Protein AF-A0AAX2ZG30-F1 (afdb_monomer_lite)

Radius of gyration: 33.05 Å; chains: 1; bounding box: 55×36×115 Å

Foldseek 3Di:
DDDDDQDPVNVVVVVVVVVVVVVVVVVVVVVVVVVVVVVVVVVVVVLVVLVLLLVLLVVLLVLLVVLLVLLVVLLVQQVDDPVRCVVPQLLVVQLVSLVSNVVSLVSSVVSHDPVLVVVLCCLCPPPANLVVVSVCSNVCVQPDRVVSHGVCVVSSVSSSVSSVVSSVVSVVVSVVSVVVSD

Secondary structure (DSSP, 8-state):
-------HHHHHHHHHHHHHHHHHHHHHHHHHHHHHHHHHHHHHHHHHHHHHHHHHHHHHHHHHHHHHHHHHHHHHHTT--TTTSTT--HHHHHHHHHHHHHHHHHHHHHHS-HHHHHHHHHHHHSSS-HHHHHHHHHTTTTEETTTTEES-HHHHHHHHHHHHHHHHHHHHHHHHHHHHH-

Organism: NCBI:txid2813371

Structure (mmCIF, N/CA/C/O backbone):
data_AF-A0AAX2ZG30-F1
#
_entry.id   AF-A0AAX2ZG30-F1
#
loop_
_atom_site.group_PDB
_atom_site.id
_atom_site.type_symbol
_atom_site.label_atom_id
_atom_site.label_alt_id
_atom_site.label_comp_id
_atom_site.label_asym_id
_atom_site.label_entity_id
_atom_site.label_seq_id
_atom_site.pdbx_PDB_ins_code
_atom_site.Cartn_x
_atom_site.Cartn_y
_atom_site.Cartn_z
_atom_site.occupancy
_atom_site.B_iso_or_equiv
_atom_site.auth_seq_id
_atom_site.auth_comp_id
_atom_site.auth_asym_id
_atom_site.auth_atom_id
_atom_site.pdbx_PDB_model_num
ATOM 1 N N . MET A 1 1 ? -27.415 -13.256 93.322 1.00 38.47 1 MET A N 1
ATOM 2 C CA . MET A 1 1 ? -27.338 -12.997 91.869 1.00 38.47 1 MET A CA 1
ATOM 3 C C . MET A 1 1 ? -26.089 -13.693 91.349 1.00 38.47 1 MET A C 1
ATOM 5 O O . MET A 1 1 ? -25.002 -13.177 91.554 1.00 38.47 1 MET A O 1
ATOM 9 N N . ASN A 1 2 ? -26.228 -14.897 90.789 1.00 39.34 2 ASN A N 1
ATOM 10 C CA . ASN A 1 2 ? -25.113 -15.629 90.181 1.00 39.34 2 ASN A CA 1
ATOM 11 C C . ASN A 1 2 ? -25.139 -15.359 88.679 1.00 39.34 2 ASN A C 1
ATOM 13 O O . ASN A 1 2 ? -26.056 -15.807 87.996 1.00 39.34 2 ASN A O 1
ATOM 17 N N . PHE A 1 3 ? -24.156 -14.617 88.176 1.00 42.59 3 PHE A N 1
ATOM 18 C CA . PHE A 1 3 ? -23.906 -14.573 86.740 1.00 42.59 3 PHE A CA 1
ATOM 19 C C . PHE A 1 3 ? -23.216 -15.882 86.336 1.00 42.59 3 PHE A C 1
ATOM 21 O O . PHE A 1 3 ? -22.244 -16.267 86.992 1.00 42.59 3 PHE A O 1
ATOM 28 N N . PRO A 1 4 ? -23.694 -16.593 85.300 1.00 53.81 4 PRO A N 1
ATOM 29 C CA . PRO A 1 4 ? -23.020 -17.791 84.831 1.00 53.81 4 PRO A CA 1
ATOM 30 C C . PRO A 1 4 ? -21.651 -17.399 84.265 1.00 53.81 4 PRO A C 1
ATOM 32 O O . PRO A 1 4 ? -21.543 -16.614 83.322 1.00 53.81 4 PRO A O 1
ATOM 35 N N . VAL A 1 5 ? -20.593 -17.929 84.879 1.00 55.44 5 VAL A N 1
ATOM 36 C CA . VAL A 1 5 ? -19.218 -17.786 84.399 1.00 55.44 5 VAL A CA 1
ATOM 37 C C . VAL A 1 5 ? -19.080 -18.665 83.159 1.00 55.44 5 VAL A C 1
ATOM 39 O O . VAL A 1 5 ? -19.103 -19.888 83.263 1.00 55.44 5 VAL A O 1
ATOM 42 N N . LEU A 1 6 ? -18.966 -18.037 81.985 1.00 56.41 6 LEU A N 1
ATOM 43 C CA . LEU A 1 6 ? -18.738 -18.720 80.707 1.00 56.41 6 LEU A CA 1
ATOM 44 C C . LEU A 1 6 ? -17.531 -19.658 80.808 1.00 56.41 6 LEU A C 1
ATOM 46 O O . LEU A 1 6 ? -16.422 -19.212 81.131 1.00 56.41 6 LEU A O 1
ATOM 50 N N . THR A 1 7 ? -17.742 -20.938 80.500 1.00 61.19 7 THR A N 1
ATOM 51 C CA . THR A 1 7 ? -16.667 -21.930 80.501 1.00 61.19 7 THR A CA 1
ATOM 52 C C . THR A 1 7 ? -15.730 -21.695 79.313 1.00 61.19 7 THR A C 1
ATOM 54 O O . THR A 1 7 ? -16.085 -21.053 78.322 1.00 61.19 7 THR A O 1
ATOM 57 N N . VAL A 1 8 ? -14.494 -22.198 79.393 1.00 59.28 8 VAL A N 1
ATOM 58 C CA . VAL A 1 8 ? -13.502 -22.069 78.307 1.00 59.28 8 VAL A CA 1
ATOM 59 C C . VAL A 1 8 ? -14.038 -22.655 76.989 1.00 59.28 8 VAL A C 1
ATOM 61 O O . VAL A 1 8 ? -13.760 -22.113 75.922 1.00 59.28 8 VAL A O 1
ATOM 64 N N . SER A 1 9 ? -14.874 -23.697 77.067 1.00 57.59 9 SER A N 1
ATOM 65 C CA . SER A 1 9 ? -15.539 -24.321 75.916 1.00 57.59 9 SER A CA 1
ATOM 66 C C . SER A 1 9 ? -16.551 -23.386 75.238 1.00 57.59 9 SER A C 1
ATOM 68 O O . SER A 1 9 ? -16.515 -23.236 74.015 1.00 57.59 9 SER A O 1
ATOM 70 N N . ASP A 1 10 ? -17.364 -22.665 76.019 1.00 58.69 10 ASP A N 1
ATOM 71 C CA . ASP A 1 10 ? -18.334 -21.692 75.494 1.00 58.69 10 ASP A CA 1
ATOM 72 C C . ASP A 1 10 ? -17.631 -20.530 74.784 1.00 58.69 10 ASP A C 1
ATOM 74 O O . ASP A 1 10 ? -18.044 -20.095 73.710 1.00 58.69 10 ASP A O 1
ATOM 78 N N . LYS A 1 11 ? -16.507 -20.059 75.341 1.00 55.56 11 LYS A N 1
ATOM 79 C CA . LYS A 1 11 ? -15.702 -18.989 74.732 1.00 55.56 11 LYS A CA 1
ATOM 80 C C . LYS A 1 11 ? -15.091 -19.412 73.393 1.00 55.56 11 LYS A C 1
ATOM 82 O O . LYS A 1 11 ? -15.054 -18.598 72.475 1.00 55.56 11 LYS A O 1
ATOM 87 N N . ILE A 1 12 ? -14.653 -20.666 73.260 1.00 61.38 12 ILE A N 1
ATOM 88 C CA . ILE A 1 12 ? -14.102 -21.209 72.006 1.00 61.38 12 ILE A CA 1
ATOM 89 C C . ILE A 1 12 ? -15.204 -21.380 70.945 1.00 61.38 12 ILE A C 1
ATOM 91 O O . ILE A 1 12 ? -14.995 -21.030 69.783 1.00 61.38 12 ILE A O 1
ATOM 95 N N . SER A 1 13 ? -16.393 -21.844 71.341 1.00 65.38 13 SER A N 1
ATOM 96 C CA . SER A 1 13 ? -17.554 -21.983 70.447 1.00 65.38 13 SER A CA 1
ATOM 97 C C . SER A 1 13 ? -18.056 -20.629 69.916 1.00 65.38 13 SER A C 1
ATOM 99 O O . SER A 1 13 ? -18.296 -20.463 68.713 1.00 65.38 13 SER A O 1
ATOM 101 N N . ILE A 1 14 ? -18.130 -19.620 70.791 1.00 69.56 14 ILE A N 1
ATOM 102 C CA . ILE A 1 14 ? -18.495 -18.247 70.419 1.00 69.56 14 ILE A CA 1
ATOM 103 C C . ILE A 1 14 ? -17.443 -17.652 69.473 1.00 69.56 14 ILE A C 1
ATOM 105 O O . ILE A 1 14 ? -17.801 -17.061 68.455 1.00 69.56 14 ILE A O 1
ATOM 109 N N . LEU A 1 15 ? -16.150 -17.854 69.753 1.00 68.06 15 LEU A N 1
ATOM 110 C CA . LEU A 1 15 ? -15.061 -17.353 68.908 1.00 68.06 15 LEU A CA 1
ATOM 111 C C . LEU A 1 15 ? -15.104 -17.959 67.493 1.00 68.06 15 LEU A C 1
ATOM 113 O O . LEU A 1 15 ? -14.978 -17.228 66.510 1.00 68.06 15 LEU A O 1
ATOM 117 N N . GLY A 1 16 ? -15.352 -19.268 67.375 1.00 67.12 16 GLY A N 1
ATOM 118 C CA . GLY A 1 16 ? -15.510 -19.943 66.080 1.00 67.12 16 GLY A CA 1
ATOM 119 C C . GLY A 1 16 ? -16.709 -19.426 65.275 1.00 67.12 16 GLY A C 1
ATOM 120 O O . GLY A 1 16 ? -16.615 -19.218 64.062 1.00 67.12 16 GLY A O 1
ATOM 121 N N . SER A 1 17 ? -17.817 -19.129 65.956 1.00 73.31 17 SER A N 1
ATOM 122 C CA . SER A 1 17 ? -19.018 -18.555 65.335 1.00 73.31 17 SER A CA 1
ATOM 123 C C . SER A 1 17 ? -18.767 -17.135 64.811 1.00 73.31 17 SER A C 1
ATOM 125 O O . SER A 1 17 ? -19.145 -16.810 63.686 1.00 73.31 17 SER A O 1
ATOM 127 N N . VAL A 1 18 ? -18.053 -16.304 65.581 1.00 74.62 18 VAL A N 1
ATOM 128 C CA . VAL A 1 18 ? -17.683 -14.933 65.186 1.00 74.62 18 VAL A CA 1
ATOM 129 C C . VAL A 1 18 ? -16.757 -14.928 63.964 1.00 74.62 18 VAL A C 1
ATOM 131 O O . VAL A 1 18 ? -16.994 -14.166 63.028 1.00 74.62 18 VAL A O 1
ATOM 134 N N . ILE A 1 19 ? -15.752 -15.810 63.919 1.00 73.38 19 ILE A N 1
ATOM 135 C CA . ILE A 1 19 ? -14.839 -15.931 62.766 1.00 73.38 19 ILE A CA 1
ATOM 136 C C . ILE A 1 19 ? -15.608 -16.312 61.492 1.00 73.38 19 ILE A C 1
ATOM 138 O O . ILE A 1 19 ? -15.370 -15.743 60.426 1.00 73.38 19 ILE A O 1
ATOM 142 N N . THR A 1 20 ? -16.575 -17.225 61.605 1.00 72.75 20 THR A N 1
ATOM 143 C CA . THR A 1 20 ? -17.393 -17.675 60.467 1.00 72.75 20 THR A CA 1
ATOM 144 C C . THR A 1 20 ? -18.269 -16.544 59.914 1.00 72.75 20 THR A C 1
ATOM 146 O O . THR A 1 20 ? -18.358 -16.359 58.699 1.00 72.75 20 THR A O 1
ATOM 149 N N . ILE A 1 21 ? -18.861 -15.731 60.796 1.00 77.06 21 ILE A N 1
ATOM 150 C CA . ILE A 1 21 ? -19.670 -14.563 60.413 1.00 77.06 21 ILE A CA 1
ATOM 151 C C . ILE A 1 21 ? -18.807 -13.507 59.711 1.00 77.06 21 ILE A C 1
ATOM 153 O O . ILE A 1 21 ? -19.199 -12.988 58.665 1.00 77.06 21 ILE A O 1
ATOM 157 N N . ILE A 1 22 ? -17.608 -13.224 60.233 1.00 75.31 22 ILE A N 1
ATOM 158 C CA . ILE A 1 22 ? -16.657 -12.298 59.599 1.00 75.31 22 ILE A CA 1
ATOM 159 C C . ILE A 1 22 ? -16.270 -12.802 58.199 1.00 75.31 22 ILE A C 1
ATOM 161 O O . ILE A 1 22 ? -16.297 -12.030 57.239 1.00 75.31 22 ILE A O 1
ATOM 165 N N . GLY A 1 23 ? -15.991 -14.102 58.055 1.00 70.19 23 GLY A N 1
ATOM 166 C CA . GLY A 1 23 ? -15.681 -14.720 56.763 1.00 70.19 23 GLY A CA 1
ATOM 167 C C . GLY A 1 23 ? -16.818 -14.599 55.740 1.00 70.19 23 GLY A C 1
ATOM 168 O O . GLY A 1 23 ? -16.568 -14.303 54.567 1.00 70.19 23 GLY A O 1
ATOM 169 N N . MET A 1 24 ? -18.076 -14.746 56.173 1.00 73.25 24 MET A N 1
ATOM 170 C CA . MET A 1 24 ? -19.250 -14.549 55.311 1.00 73.25 24 MET A CA 1
ATOM 171 C C . MET A 1 24 ? -19.409 -13.094 54.852 1.00 73.25 24 MET A C 1
ATOM 173 O O . MET A 1 24 ? -19.698 -12.854 53.679 1.00 73.25 24 MET A O 1
ATOM 177 N N . ILE A 1 25 ? -19.188 -12.120 55.740 1.00 75.12 25 ILE A N 1
ATOM 178 C CA . ILE A 1 25 ? -19.298 -10.691 55.408 1.00 75.12 25 ILE A CA 1
ATOM 179 C C . ILE A 1 25 ? -18.235 -10.289 54.378 1.00 75.12 25 ILE A C 1
ATOM 181 O O . ILE A 1 25 ? -18.565 -9.645 53.381 1.00 75.12 25 ILE A O 1
ATOM 185 N N . ILE A 1 26 ? -16.982 -10.718 54.566 1.00 73.00 26 ILE A N 1
ATOM 186 C CA . ILE A 1 26 ? -15.894 -10.456 53.610 1.00 73.00 26 ILE A CA 1
ATOM 187 C C . ILE A 1 26 ? -16.232 -11.065 52.242 1.00 73.00 26 ILE A C 1
ATOM 189 O O . ILE A 1 26 ? -16.136 -10.385 51.221 1.00 73.00 26 ILE A O 1
ATOM 193 N N . SER A 1 27 ? -16.717 -12.310 52.221 1.00 69.38 27 SER A N 1
ATOM 194 C CA . SER A 1 27 ? -17.094 -13.008 50.985 1.00 69.38 27 SER A CA 1
ATOM 195 C C . SER A 1 27 ? -18.224 -12.296 50.228 1.00 69.38 27 SER A C 1
ATOM 197 O O . SER A 1 27 ? -18.175 -12.177 49.002 1.00 69.38 27 SER A O 1
ATOM 199 N N . LEU A 1 28 ? -19.217 -11.754 50.944 1.00 67.19 28 LEU A N 1
ATOM 200 C CA . LEU A 1 28 ? -20.312 -10.970 50.360 1.00 67.19 28 LEU A CA 1
ATOM 201 C C . LEU A 1 28 ? -19.840 -9.624 49.788 1.00 67.19 28 LEU A C 1
ATOM 203 O O . LEU A 1 28 ? -20.324 -9.213 48.731 1.00 67.19 28 LEU A O 1
ATOM 207 N N . ILE A 1 29 ? -18.892 -8.951 50.448 1.00 67.81 29 ILE A N 1
ATOM 208 C CA . ILE A 1 29 ? -18.294 -7.696 49.962 1.00 67.81 29 ILE A CA 1
ATOM 209 C C . ILE A 1 29 ? -17.462 -7.957 48.697 1.00 67.81 29 ILE A C 1
ATOM 211 O O . ILE A 1 29 ? -17.631 -7.257 47.698 1.00 67.81 29 ILE A O 1
ATOM 215 N N . CYS A 1 30 ? -16.636 -9.008 48.687 1.00 62.22 30 CYS A N 1
ATOM 216 C CA . CYS A 1 30 ? -15.867 -9.414 47.508 1.00 62.22 30 CYS A CA 1
ATOM 217 C C . CYS A 1 30 ? -16.775 -9.775 46.318 1.00 62.22 30 CYS A C 1
ATOM 219 O O . CYS A 1 30 ? -16.528 -9.331 45.195 1.00 62.22 30 CYS A O 1
ATOM 221 N N . ALA A 1 31 ? -17.863 -10.515 46.556 1.00 61.66 31 ALA A N 1
ATOM 222 C CA . ALA A 1 31 ? -18.823 -10.886 45.516 1.00 61.66 31 ALA A CA 1
ATOM 223 C C . ALA A 1 31 ? -19.601 -9.679 44.953 1.00 61.66 31 ALA A C 1
ATOM 225 O O . ALA A 1 31 ? -19.878 -9.630 43.752 1.00 61.66 31 ALA A O 1
ATOM 226 N N . LYS A 1 32 ? -19.936 -8.686 45.792 1.00 61.53 32 LYS A N 1
ATOM 227 C CA . LYS A 1 32 ? -20.568 -7.429 45.348 1.00 61.53 32 LYS A CA 1
ATOM 228 C C . LYS A 1 32 ? -19.626 -6.577 44.497 1.00 61.53 32 LYS A C 1
ATOM 230 O O . LYS A 1 32 ? -20.036 -6.128 43.430 1.00 61.53 32 LYS A O 1
ATOM 235 N N . ASN A 1 33 ? -18.372 -6.411 44.918 1.00 57.59 33 ASN A N 1
ATOM 236 C CA . ASN A 1 33 ? -17.380 -5.648 44.154 1.00 57.59 33 ASN A CA 1
ATOM 237 C C . ASN A 1 33 ? -17.059 -6.321 42.809 1.00 57.59 33 ASN A C 1
ATOM 239 O O . ASN A 1 33 ? -16.922 -5.646 41.795 1.00 57.59 33 ASN A O 1
ATOM 243 N N . SER A 1 34 ? -17.032 -7.656 42.763 1.00 54.72 34 SER A N 1
ATOM 244 C CA . SER A 1 34 ? -16.833 -8.407 41.518 1.00 54.72 34 SER A CA 1
ATOM 245 C C . SER A 1 34 ? -17.953 -8.189 40.490 1.00 54.72 34 SER A C 1
ATOM 247 O O . SER A 1 34 ? -17.668 -8.101 39.296 1.00 54.72 34 SER A O 1
ATOM 249 N N . LYS A 1 35 ? -19.214 -8.054 40.929 1.00 56.53 35 LYS A N 1
ATOM 250 C CA . LYS A 1 35 ? -20.343 -7.760 40.028 1.00 56.53 35 LYS A CA 1
ATOM 251 C C . LYS A 1 35 ? -20.268 -6.354 39.429 1.00 56.53 35 LYS A C 1
ATOM 253 O O . LYS A 1 35 ? -20.526 -6.220 38.241 1.00 56.53 35 LYS A O 1
ATOM 258 N N . ASN A 1 36 ? -19.863 -5.349 40.208 1.00 55.59 36 ASN A N 1
ATOM 259 C CA . ASN A 1 36 ? -19.689 -3.980 39.702 1.00 55.59 36 ASN A CA 1
ATOM 260 C C . ASN A 1 36 ? -18.478 -3.849 38.760 1.00 55.59 36 ASN A C 1
ATOM 262 O O . ASN A 1 36 ? -18.527 -3.094 37.795 1.00 55.59 36 ASN A O 1
ATOM 266 N N . ASN A 1 37 ? -17.418 -4.632 38.984 1.00 54.28 37 ASN A N 1
ATOM 267 C CA . ASN A 1 37 ? -16.210 -4.590 38.154 1.00 54.28 37 ASN A CA 1
ATOM 268 C C . ASN A 1 37 ? -16.384 -5.218 36.765 1.00 54.28 37 ASN A C 1
ATOM 270 O O . ASN A 1 37 ? -15.545 -4.992 35.893 1.00 54.28 37 ASN A O 1
ATOM 274 N N . LYS A 1 38 ? -17.424 -6.030 36.541 1.00 57.88 38 LYS A N 1
ATOM 275 C CA . LYS A 1 38 ? -17.621 -6.718 35.257 1.00 57.88 38 LYS A CA 1
ATOM 276 C C . LYS A 1 38 ? -17.911 -5.716 34.133 1.00 57.88 38 LYS A C 1
ATOM 278 O O . LYS A 1 38 ? -17.271 -5.782 33.086 1.00 57.88 38 LYS A O 1
ATOM 283 N N . ASP A 1 39 ? -18.755 -4.728 34.423 1.00 65.56 39 ASP A N 1
ATOM 284 C CA . ASP A 1 39 ? -19.109 -3.647 33.498 1.00 65.56 39 ASP A CA 1
ATOM 285 C C . ASP A 1 39 ? -17.943 -2.675 33.268 1.00 65.56 39 ASP A C 1
ATOM 287 O O . ASP A 1 39 ? -17.764 -2.160 32.166 1.00 65.56 39 ASP A O 1
ATOM 291 N N . GLU A 1 40 ? -17.121 -2.417 34.289 1.00 71.94 40 GLU A N 1
ATOM 292 C CA . GLU A 1 40 ? -15.919 -1.591 34.131 1.00 71.94 40 GLU A CA 1
ATOM 293 C C . GLU A 1 40 ? -14.856 -2.299 33.295 1.00 71.94 40 GLU A C 1
ATOM 295 O O . GLU A 1 40 ? -14.303 -1.704 32.374 1.00 71.94 40 GLU A O 1
ATOM 300 N N . THR A 1 41 ? -14.606 -3.583 33.556 1.00 69.62 41 THR A N 1
ATOM 301 C CA . THR A 1 41 ? -13.610 -4.370 32.813 1.00 69.62 41 THR A CA 1
ATOM 302 C C . THR A 1 41 ? -13.984 -4.479 31.335 1.00 69.62 41 THR A C 1
ATOM 304 O O . THR A 1 41 ? -13.122 -4.321 30.473 1.00 69.62 41 THR A O 1
ATOM 307 N N . GLU A 1 42 ? -15.268 -4.684 31.026 1.00 76.69 42 GLU A N 1
ATOM 308 C CA . GLU A 1 42 ? -15.768 -4.699 29.649 1.00 76.69 42 GLU A CA 1
ATOM 309 C C . GLU A 1 42 ? -15.605 -3.334 28.964 1.00 76.69 42 GLU A C 1
ATOM 311 O O . GLU A 1 42 ? -15.093 -3.261 27.845 1.00 76.69 42 GLU A O 1
ATOM 316 N N . LYS A 1 43 ? -15.926 -2.232 29.656 1.00 78.06 43 LYS A N 1
ATOM 317 C CA . LYS A 1 43 ? -15.691 -0.869 29.147 1.00 78.06 43 LYS A CA 1
ATOM 318 C C . LYS A 1 43 ? -14.210 -0.591 28.885 1.00 78.06 43 LYS A C 1
ATOM 320 O O . LYS A 1 43 ? -13.872 -0.038 27.838 1.00 78.06 43 LYS A O 1
ATOM 325 N N . TYR A 1 44 ? -13.321 -0.976 29.801 1.00 77.62 44 TYR A N 1
ATOM 326 C CA . TYR A 1 44 ? -11.876 -0.823 29.617 1.00 77.62 44 TYR A C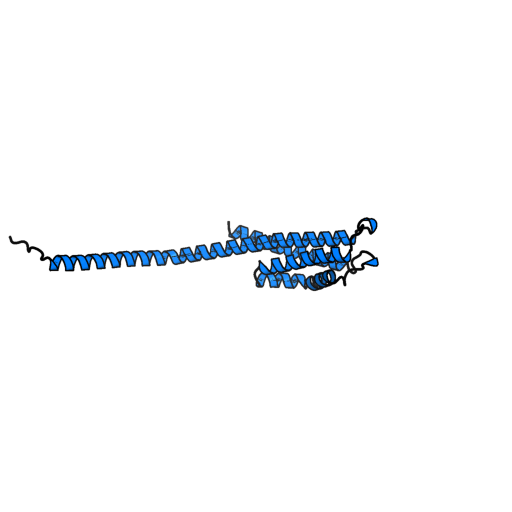A 1
ATOM 327 C C . TYR A 1 44 ? -11.360 -1.669 28.455 1.00 77.62 44 TYR A C 1
ATOM 329 O O . TYR A 1 44 ? -10.542 -1.185 27.675 1.00 77.62 44 TYR A O 1
ATOM 337 N N . TYR A 1 45 ? -11.861 -2.895 28.304 1.00 79.31 45 TYR A N 1
ATOM 338 C CA . TYR A 1 45 ? -11.510 -3.768 27.190 1.00 79.31 45 TYR A CA 1
ATOM 339 C C . TYR A 1 45 ? -11.929 -3.172 25.841 1.00 79.31 45 TYR A C 1
ATOM 341 O O . TYR A 1 45 ? -11.108 -3.100 24.927 1.00 79.31 45 TYR A O 1
ATOM 349 N N . ILE A 1 46 ? -13.170 -2.686 25.724 1.00 83.50 46 ILE A N 1
ATOM 350 C CA . ILE A 1 46 ? -13.668 -2.023 24.508 1.00 83.50 46 ILE A CA 1
ATOM 351 C C . ILE A 1 46 ? -12.810 -0.795 24.189 1.00 83.50 46 ILE A C 1
ATOM 353 O O . ILE A 1 46 ? -12.311 -0.663 23.073 1.00 83.50 46 ILE A O 1
ATOM 357 N N . LYS A 1 47 ? -12.546 0.056 25.188 1.00 82.31 47 LYS A N 1
ATOM 358 C CA . LYS A 1 47 ? -11.714 1.251 25.012 1.00 82.31 47 LYS A CA 1
ATOM 359 C C . LYS A 1 47 ? -10.287 0.909 24.578 1.00 82.31 47 LYS A C 1
ATOM 361 O O . LYS A 1 47 ? -9.753 1.553 23.680 1.00 82.31 47 LYS A O 1
ATOM 366 N N . ALA A 1 48 ? -9.667 -0.101 25.186 1.00 83.12 48 ALA A N 1
ATOM 367 C CA . ALA A 1 48 ? -8.335 -0.558 24.801 1.00 83.12 48 ALA A CA 1
ATOM 368 C C . ALA A 1 48 ? -8.319 -1.080 23.358 1.00 83.12 48 ALA A C 1
ATOM 370 O O . ALA A 1 48 ? -7.440 -0.710 22.583 1.00 83.12 48 ALA A O 1
ATOM 371 N N . LYS A 1 49 ? -9.330 -1.868 22.973 1.00 85.38 49 LYS A N 1
ATOM 372 C CA . LYS A 1 49 ? -9.496 -2.375 21.607 1.00 85.38 49 LYS A CA 1
ATOM 373 C C . LYS A 1 49 ? -9.625 -1.240 20.587 1.00 85.38 49 LYS A C 1
ATOM 375 O O . LYS A 1 49 ? -8.974 -1.295 19.544 1.00 85.38 49 LYS A O 1
ATOM 380 N N . ASP A 1 50 ? -10.414 -0.211 20.886 1.00 86.19 50 ASP A N 1
ATOM 381 C CA . ASP A 1 50 ? -10.598 0.938 19.994 1.00 86.19 50 ASP A CA 1
ATOM 382 C C . ASP A 1 50 ? -9.321 1.781 19.863 1.00 86.19 50 ASP A C 1
ATOM 384 O O . ASP A 1 50 ? -8.978 2.208 18.759 1.00 86.19 50 ASP A O 1
ATOM 388 N N . ILE A 1 51 ? -8.561 1.950 20.952 1.00 89.00 51 ILE A N 1
ATOM 389 C CA . ILE A 1 51 ? -7.248 2.613 20.927 1.00 89.00 51 ILE A CA 1
ATOM 390 C C . ILE A 1 51 ? -6.257 1.825 20.064 1.00 89.00 51 ILE A C 1
ATOM 392 O O . ILE A 1 51 ? -5.582 2.414 19.220 1.00 89.00 51 ILE A O 1
ATOM 396 N N . THR A 1 52 ? -6.178 0.501 20.231 1.00 90.06 52 THR A N 1
ATOM 397 C CA . THR A 1 52 ? -5.316 -0.349 19.396 1.00 90.06 52 THR A CA 1
ATOM 398 C C . THR A 1 52 ? -5.725 -0.272 17.928 1.00 90.06 52 THR A C 1
ATOM 400 O O . THR A 1 52 ? -4.869 -0.113 17.061 1.00 90.06 52 THR A O 1
ATOM 403 N N . LYS A 1 53 ? -7.031 -0.306 17.632 1.00 89.50 53 LYS A N 1
ATOM 404 C CA . LYS A 1 53 ? -7.536 -0.157 16.263 1.00 89.50 53 LYS A CA 1
ATOM 405 C C . LYS A 1 53 ? -7.130 1.188 15.658 1.00 89.50 53 LYS A C 1
ATOM 407 O O . LYS A 1 53 ? -6.670 1.228 14.520 1.00 89.50 53 LYS A O 1
ATOM 412 N N . PHE A 1 54 ? -7.269 2.277 16.410 1.00 90.31 54 PHE A N 1
ATOM 413 C CA . PHE A 1 54 ? -6.833 3.600 15.972 1.00 90.31 54 PHE A CA 1
ATOM 414 C C . PHE A 1 54 ? -5.324 3.652 15.706 1.00 90.31 54 PHE A C 1
ATOM 416 O O . PHE A 1 54 ? -4.913 4.144 14.656 1.00 90.31 54 PHE A O 1
ATOM 423 N N . ALA A 1 55 ? -4.504 3.100 16.606 1.00 92.31 55 ALA A N 1
ATOM 424 C CA . ALA A 1 55 ? -3.054 3.049 16.437 1.00 92.31 55 ALA A CA 1
ATOM 425 C C . ALA A 1 55 ? -2.656 2.298 15.156 1.00 92.31 55 ALA A C 1
ATOM 427 O O . ALA A 1 55 ? -1.898 2.833 14.349 1.00 92.31 55 ALA A O 1
ATOM 428 N N . ASN A 1 56 ? -3.239 1.120 14.919 1.00 94.38 56 ASN A N 1
ATOM 429 C CA . ASN A 1 56 ? -2.968 0.323 13.724 1.00 94.38 56 ASN A CA 1
ATOM 430 C C . ASN A 1 56 ? -3.381 1.035 12.428 1.00 94.38 56 ASN A C 1
ATOM 432 O O . ASN A 1 56 ? -2.653 0.995 11.436 1.00 94.38 56 ASN A O 1
ATOM 436 N N . ILE A 1 57 ? -4.541 1.700 12.417 1.00 93.94 57 ILE A N 1
ATOM 437 C CA . ILE A 1 57 ? -5.012 2.444 11.239 1.00 93.94 57 ILE A CA 1
ATOM 438 C C . ILE A 1 57 ? -4.124 3.651 10.963 1.00 93.94 57 ILE A C 1
ATOM 440 O O . ILE A 1 57 ? -3.771 3.905 9.813 1.00 93.94 57 ILE A O 1
ATOM 444 N N . LYS A 1 58 ? -3.703 4.361 12.009 1.00 93.44 58 LYS A N 1
ATOM 445 C CA . LYS A 1 58 ? -2.773 5.480 11.878 1.00 93.44 58 LYS A CA 1
ATOM 446 C C . LYS A 1 58 ? -1.403 5.026 11.376 1.00 93.44 58 LYS A C 1
ATOM 448 O O . LYS A 1 58 ? -0.822 5.689 10.520 1.00 93.44 58 LYS A O 1
ATOM 453 N N . GLU A 1 59 ? -0.899 3.895 11.862 1.00 95.50 59 GLU A N 1
ATOM 454 C CA . GLU A 1 59 ? 0.337 3.307 11.345 1.00 95.50 59 GLU A CA 1
ATOM 455 C C . GLU A 1 59 ? 0.185 2.895 9.875 1.00 95.50 59 GLU A C 1
ATOM 457 O O . GLU A 1 59 ? 1.038 3.233 9.060 1.00 95.50 59 GLU A O 1
ATOM 462 N N . SER A 1 60 ? -0.934 2.266 9.508 1.00 95.81 60 SER A N 1
ATOM 463 C CA . SER A 1 60 ? -1.234 1.895 8.118 1.00 95.81 60 SER A CA 1
ATOM 464 C C . SER A 1 60 ? -1.294 3.115 7.201 1.00 95.81 60 SER A C 1
ATOM 466 O O . SER A 1 60 ? -0.780 3.081 6.088 1.00 95.81 60 SER A O 1
ATOM 468 N N . TYR A 1 61 ? -1.892 4.211 7.670 1.00 95.25 61 TYR A N 1
ATOM 469 C CA . TYR A 1 61 ? -1.930 5.488 6.960 1.00 95.25 61 TYR A CA 1
ATOM 470 C C . TYR A 1 61 ? -0.518 6.032 6.695 1.00 95.25 61 TYR A C 1
ATOM 472 O O . TYR A 1 61 ? -0.201 6.412 5.566 1.00 95.25 61 TYR A O 1
ATOM 480 N N . HIS A 1 62 ? 0.354 6.022 7.707 1.00 95.00 62 HIS A N 1
ATOM 481 C CA . HIS A 1 62 ? 1.748 6.439 7.548 1.00 95.00 62 HIS A CA 1
ATOM 482 C C . HIS A 1 62 ? 2.529 5.519 6.604 1.00 95.00 62 HIS A C 1
ATOM 484 O O . HIS A 1 62 ? 3.283 6.002 5.763 1.00 95.00 62 HIS A O 1
ATOM 490 N N . GLU A 1 63 ? 2.309 4.210 6.691 1.00 95.38 63 GLU A N 1
ATOM 491 C CA . GLU A 1 63 ? 2.924 3.236 5.791 1.00 95.38 63 GLU A CA 1
ATOM 492 C C . GLU A 1 63 ? 2.448 3.423 4.341 1.00 95.38 63 GLU A C 1
ATOM 494 O O . GLU A 1 63 ? 3.241 3.359 3.404 1.00 95.38 63 GLU A O 1
ATOM 499 N N . CYS A 1 64 ? 1.170 3.749 4.139 1.00 95.62 64 CYS A N 1
ATOM 500 C CA . CYS A 1 64 ? 0.628 4.039 2.815 1.00 95.62 64 CYS A CA 1
ATOM 501 C C . CYS A 1 64 ? 1.208 5.326 2.219 1.00 95.62 64 CYS A C 1
ATOM 503 O O . CYS A 1 64 ? 1.398 5.411 1.008 1.00 95.62 64 CYS A O 1
ATOM 505 N N . LYS A 1 65 ? 1.541 6.316 3.056 1.00 93.75 65 LYS A N 1
ATOM 506 C CA . LYS A 1 65 ? 2.266 7.503 2.599 1.00 93.75 65 LYS A CA 1
ATOM 507 C C . LYS A 1 65 ? 3.653 7.135 2.064 1.00 93.75 65 LYS A C 1
ATOM 509 O O . LYS A 1 65 ? 3.997 7.574 0.970 1.00 93.75 65 LYS A O 1
ATOM 514 N N . ASN A 1 66 ? 4.403 6.291 2.779 1.00 91.50 66 ASN A N 1
ATOM 515 C CA . ASN A 1 66 ? 5.704 5.801 2.305 1.00 91.50 66 ASN A CA 1
ATOM 516 C C . ASN A 1 66 ? 5.562 5.107 0.944 1.00 91.50 66 ASN A C 1
ATOM 518 O O . ASN A 1 66 ? 6.331 5.365 0.023 1.00 91.50 66 ASN A O 1
ATOM 522 N N . LEU A 1 67 ? 4.530 4.279 0.790 1.00 93.69 67 LEU A N 1
A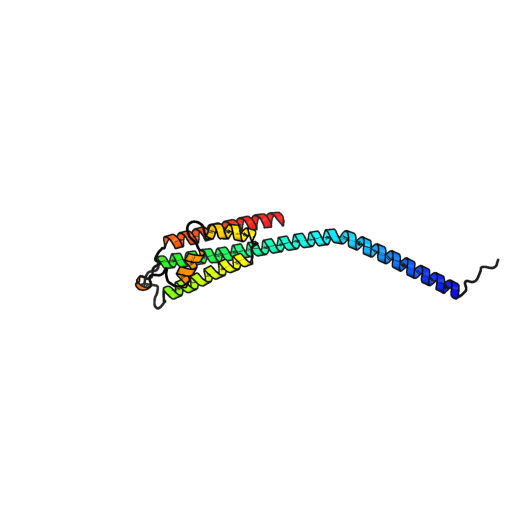TOM 523 C CA . LEU A 1 67 ? 4.216 3.610 -0.466 1.00 93.69 67 LEU A CA 1
ATOM 524 C C . LEU A 1 67 ? 3.926 4.600 -1.614 1.00 93.69 67 LEU A C 1
ATOM 526 O O . LEU A 1 67 ? 4.464 4.445 -2.711 1.00 93.69 67 LEU A O 1
ATOM 530 N N . THR A 1 68 ? 3.138 5.651 -1.373 1.00 94.25 68 THR A N 1
ATOM 531 C CA . THR A 1 68 ? 2.892 6.724 -2.357 1.00 94.25 68 THR A CA 1
ATOM 532 C C . THR A 1 68 ? 4.168 7.491 -2.718 1.00 94.25 68 THR A C 1
ATOM 534 O O . THR A 1 68 ? 4.386 7.833 -3.890 1.00 94.25 68 THR A O 1
ATOM 537 N N . ASP A 1 69 ? 5.022 7.766 -1.732 1.00 95.06 69 ASP A N 1
ATOM 538 C CA . ASP A 1 69 ? 6.305 8.438 -1.939 1.00 95.06 69 ASP A CA 1
ATOM 539 C C . ASP A 1 69 ? 7.221 7.574 -2.821 1.00 95.06 69 ASP A C 1
ATOM 541 O O . ASP A 1 69 ? 7.797 8.077 -3.787 1.00 95.06 69 ASP A O 1
ATOM 545 N N . LYS A 1 70 ? 7.242 6.254 -2.604 1.00 94.75 70 LYS A N 1
ATOM 546 C CA . LYS A 1 70 ? 8.000 5.295 -3.425 1.00 94.75 70 LYS A CA 1
ATOM 547 C C . LYS A 1 70 ? 7.487 5.181 -4.855 1.00 94.75 70 LYS A C 1
ATOM 549 O O . LYS A 1 70 ? 8.280 5.198 -5.794 1.00 94.75 70 LYS A O 1
ATOM 554 N N . PHE A 1 71 ? 6.172 5.166 -5.062 1.00 95.31 71 PHE A N 1
ATOM 555 C CA . PHE A 1 71 ? 5.617 5.283 -6.414 1.00 95.31 71 PHE A CA 1
ATOM 556 C C . PHE A 1 71 ? 6.002 6.605 -7.090 1.00 95.31 71 PHE A C 1
ATOM 558 O O . PHE A 1 71 ? 6.232 6.650 -8.298 1.00 95.31 71 PHE A O 1
ATOM 565 N N . SER A 1 72 ? 6.108 7.691 -6.324 1.00 95.00 72 SER A N 1
ATOM 566 C CA . SER A 1 72 ? 6.572 8.975 -6.851 1.00 95.00 72 SER A CA 1
ATOM 567 C C . SER A 1 72 ? 8.064 8.959 -7.192 1.00 95.00 72 SER A C 1
ATOM 569 O O . SER A 1 72 ? 8.456 9.588 -8.170 1.00 95.00 72 SER A O 1
ATOM 571 N N . GLU A 1 73 ? 8.894 8.239 -6.436 1.00 94.31 73 GLU A N 1
ATOM 572 C CA . GLU A 1 73 ? 10.302 7.988 -6.7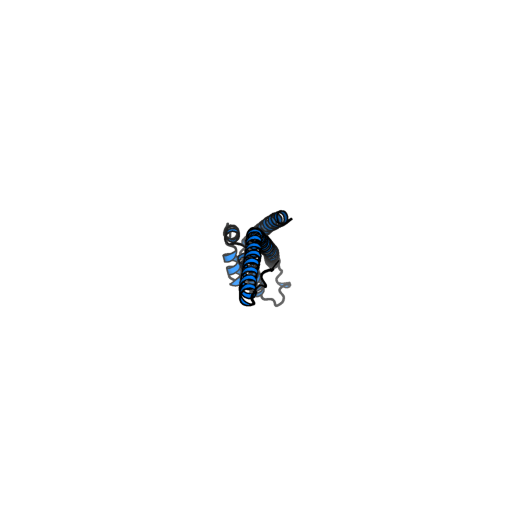74 1.00 94.31 73 GLU A CA 1
ATOM 573 C C . GLU A 1 73 ? 10.436 7.169 -8.064 1.00 94.31 73 GLU A C 1
ATOM 575 O O . GLU A 1 73 ? 11.174 7.572 -8.962 1.00 94.31 73 GLU A O 1
ATOM 580 N N . LEU A 1 74 ? 9.648 6.101 -8.219 1.00 94.44 74 LEU A N 1
ATOM 581 C CA . LEU A 1 74 ? 9.594 5.320 -9.460 1.00 94.44 74 LEU A CA 1
ATOM 582 C C . LEU A 1 74 ? 9.180 6.185 -10.665 1.00 94.44 74 LEU A C 1
ATOM 584 O O . LEU A 1 74 ? 9.770 6.076 -11.735 1.00 94.44 74 LEU A O 1
ATOM 588 N N . LEU A 1 75 ? 8.222 7.103 -10.506 1.00 93.75 75 LEU A N 1
ATOM 589 C CA . LEU A 1 75 ? 7.858 8.048 -11.574 1.00 93.75 75 LEU A CA 1
ATOM 590 C C . LEU A 1 75 ? 8.949 9.087 -11.861 1.00 93.75 75 LEU A C 1
ATOM 592 O O . LEU A 1 75 ? 9.066 9.569 -12.983 1.00 93.75 75 LEU A O 1
ATOM 596 N N . LYS A 1 76 ? 9.771 9.460 -10.877 1.00 91.62 76 LYS A N 1
ATOM 597 C CA . LYS A 1 76 ? 10.947 10.303 -11.149 1.00 91.62 76 LYS A CA 1
ATOM 598 C C . LYS A 1 76 ? 11.968 9.534 -11.980 1.00 91.62 76 LYS A C 1
ATOM 600 O O . LYS A 1 76 ? 12.527 10.101 -12.915 1.00 91.62 76 LYS A O 1
ATOM 605 N N . LEU A 1 77 ? 12.155 8.245 -11.688 1.00 90.25 77 LEU A N 1
ATOM 606 C CA . LEU A 1 77 ? 13.006 7.368 -12.486 1.00 90.25 77 LEU A CA 1
ATOM 607 C C . LEU A 1 77 ? 12.518 7.216 -13.930 1.00 90.25 77 LEU A C 1
ATOM 609 O O . LEU A 1 77 ? 13.341 6.997 -14.807 1.00 90.25 77 LEU A O 1
ATOM 613 N N . SER A 1 78 ? 11.220 7.368 -14.217 1.00 87.31 78 SER A N 1
ATOM 614 C CA . SER A 1 78 ? 10.728 7.247 -15.598 1.00 87.31 78 SER A CA 1
ATOM 615 C C . SER A 1 78 ? 11.164 8.407 -16.493 1.00 87.31 78 SER A C 1
ATOM 617 O O . SER A 1 78 ? 11.076 8.296 -17.711 1.00 87.31 78 SER A O 1
ATOM 619 N N . ASN A 1 79 ? 11.606 9.515 -15.892 1.00 86.00 79 ASN A N 1
ATOM 620 C CA . ASN A 1 79 ? 12.047 10.728 -16.576 1.00 86.00 79 ASN A CA 1
ATOM 621 C C . ASN A 1 79 ? 13.542 11.009 -16.350 1.00 86.00 79 ASN A C 1
ATOM 623 O O . ASN A 1 79 ? 13.987 12.138 -16.554 1.00 86.00 79 ASN A O 1
ATOM 627 N N . ILE A 1 80 ? 14.308 10.026 -15.865 1.00 85.44 80 ILE A N 1
ATOM 628 C CA . ILE A 1 80 ? 15.728 10.217 -15.576 1.00 85.44 80 ILE A CA 1
ATOM 629 C C . ILE A 1 80 ? 16.546 10.200 -16.871 1.00 85.44 80 ILE A C 1
ATOM 631 O O . ILE A 1 80 ? 16.373 9.329 -17.723 1.00 85.44 80 ILE A O 1
ATOM 635 N N . ASP A 1 81 ? 17.472 11.147 -17.023 1.00 81.44 81 ASP A N 1
ATOM 636 C CA . ASP A 1 81 ? 18.415 11.095 -18.135 1.00 81.44 81 ASP A CA 1
ATOM 637 C C . ASP A 1 81 ? 19.471 10.015 -17.867 1.00 81.44 81 ASP A C 1
ATOM 639 O O . ASP A 1 81 ? 20.034 9.914 -16.775 1.00 81.44 81 ASP A O 1
ATOM 643 N N . LYS A 1 82 ? 19.863 9.273 -18.910 1.00 78.12 82 LYS A N 1
ATOM 644 C CA . LYS A 1 82 ? 20.947 8.272 -18.834 1.00 78.12 82 LYS A CA 1
ATOM 645 C C . LYS A 1 82 ? 22.246 8.830 -18.230 1.00 78.12 82 LYS A C 1
ATOM 647 O O . LYS A 1 82 ? 22.998 8.106 -17.583 1.00 78.12 82 LYS A O 1
ATOM 652 N N . LYS A 1 83 ? 22.516 10.125 -18.431 1.00 79.69 83 LYS A N 1
ATOM 653 C CA . LYS A 1 83 ? 23.702 10.820 -17.900 1.00 79.69 83 LYS A CA 1
ATOM 654 C C . LYS A 1 83 ? 23.713 10.931 -16.367 1.00 79.69 83 LYS A C 1
ATOM 656 O O . LYS A 1 83 ? 24.792 11.127 -15.804 1.00 79.69 83 LYS A O 1
ATOM 661 N N . ASP A 1 84 ? 22.544 10.815 -15.736 1.00 81.81 84 ASP A N 1
ATOM 662 C CA . ASP A 1 84 ? 22.331 10.949 -14.293 1.00 81.81 84 ASP A CA 1
ATOM 663 C C . ASP A 1 84 ? 22.377 9.584 -13.581 1.00 81.81 84 ASP A C 1
ATOM 665 O O . ASP A 1 84 ? 22.636 9.519 -12.384 1.00 81.81 84 ASP A O 1
ATOM 669 N N . LEU A 1 85 ? 22.264 8.475 -14.325 1.00 79.38 85 LEU A N 1
ATOM 670 C CA . LEU A 1 85 ? 22.388 7.094 -13.833 1.00 79.38 85 LEU A CA 1
ATOM 671 C C . LEU A 1 85 ? 23.848 6.603 -13.719 1.00 79.38 85 LEU A C 1
ATOM 673 O O . LEU A 1 85 ? 24.120 5.412 -13.852 1.00 79.38 85 LEU A O 1
ATOM 677 N N . ARG A 1 86 ? 24.824 7.500 -13.511 1.00 72.50 86 ARG A N 1
ATOM 678 C CA . ARG A 1 86 ? 26.269 7.185 -13.595 1.00 72.50 86 ARG A CA 1
ATOM 679 C C . ARG A 1 86 ? 26.661 5.971 -12.742 1.00 72.50 86 ARG A C 1
ATOM 681 O O . ARG A 1 86 ? 26.798 6.079 -11.529 1.00 72.50 86 ARG A O 1
ATOM 688 N N . GLY A 1 87 ? 26.898 4.833 -13.399 1.00 72.56 87 GLY A N 1
ATOM 689 C CA . GLY A 1 87 ? 27.332 3.586 -12.758 1.00 72.56 87 GLY A CA 1
ATOM 690 C C . GLY A 1 87 ? 26.243 2.838 -11.981 1.00 72.56 87 GLY A C 1
ATOM 691 O O . GLY A 1 87 ? 26.544 1.806 -11.388 1.00 72.56 87 GLY A O 1
ATOM 692 N N . ALA A 1 88 ? 24.999 3.323 -11.988 1.00 79.06 88 ALA A N 1
ATOM 693 C CA . ALA A 1 88 ? 23.876 2.658 -11.348 1.00 79.06 88 ALA A CA 1
ATOM 694 C C . ALA A 1 88 ? 23.168 1.722 -12.337 1.00 79.06 88 ALA A C 1
ATOM 696 O O . ALA A 1 88 ? 22.912 2.086 -13.484 1.00 79.06 88 ALA A O 1
ATOM 697 N N . ASN A 1 89 ? 22.841 0.514 -11.883 1.00 88.12 89 ASN A N 1
ATOM 698 C CA . ASN A 1 89 ? 22.038 -0.429 -12.654 1.00 88.12 89 ASN A CA 1
ATOM 699 C C . ASN A 1 89 ? 20.555 -0.085 -12.461 1.00 88.12 89 ASN A C 1
ATOM 701 O O . ASN A 1 89 ? 20.049 -0.124 -11.337 1.00 88.12 89 ASN A O 1
ATOM 705 N N . PHE A 1 90 ? 19.875 0.277 -13.548 1.00 90.38 90 PHE A N 1
ATOM 706 C CA . PHE A 1 90 ? 18.508 0.792 -13.491 1.00 90.38 90 PHE A CA 1
ATOM 707 C C . PHE A 1 90 ? 17.518 -0.278 -13.040 1.00 90.38 90 PHE A C 1
ATOM 709 O O . PHE A 1 90 ? 16.712 -0.027 -12.145 1.00 90.38 90 PHE A O 1
ATOM 716 N N . THR A 1 91 ? 17.640 -1.494 -13.571 1.00 92.06 91 THR A N 1
ATOM 717 C CA . THR A 1 91 ? 16.846 -2.644 -13.126 1.00 92.06 91 THR A CA 1
ATOM 718 C C . THR A 1 91 ? 17.022 -2.920 -11.631 1.00 92.06 91 THR A C 1
ATOM 720 O O . THR A 1 91 ? 16.034 -3.183 -10.948 1.00 92.06 91 THR A O 1
ATOM 723 N N . ILE A 1 92 ? 18.245 -2.836 -11.091 1.00 92.62 92 ILE A N 1
ATOM 724 C CA . ILE A 1 92 ? 18.487 -3.036 -9.651 1.00 92.62 92 ILE A CA 1
ATOM 725 C C . ILE A 1 92 ? 17.805 -1.936 -8.831 1.00 92.62 92 ILE A C 1
ATOM 727 O O . ILE A 1 92 ? 17.085 -2.262 -7.891 1.00 92.62 92 ILE A O 1
ATOM 731 N N . LEU A 1 93 ? 17.950 -0.665 -9.221 1.00 92.62 93 LEU A N 1
ATOM 732 C CA . LEU A 1 93 ? 17.294 0.456 -8.537 1.00 92.62 93 LEU A CA 1
ATOM 733 C C . LEU A 1 93 ? 15.766 0.307 -8.516 1.00 92.62 93 LEU A C 1
ATOM 735 O O . LEU A 1 93 ? 15.134 0.459 -7.471 1.00 92.62 93 LEU A O 1
ATOM 739 N N . VAL A 1 94 ? 15.167 -0.022 -9.665 1.00 94.94 94 VAL A N 1
ATOM 740 C CA . VAL A 1 94 ? 13.719 -0.248 -9.775 1.00 94.94 94 VAL A CA 1
ATOM 741 C C . VAL A 1 94 ? 13.285 -1.425 -8.903 1.00 94.94 94 VAL A C 1
ATOM 743 O O . VAL A 1 94 ? 12.276 -1.332 -8.202 1.00 94.94 94 VAL A O 1
ATOM 746 N N . LYS A 1 95 ? 14.050 -2.521 -8.908 1.00 95.75 95 LYS A N 1
ATOM 747 C CA . LYS A 1 95 ? 13.765 -3.709 -8.101 1.00 95.75 95 LYS A CA 1
ATOM 748 C C . LYS A 1 95 ? 13.791 -3.407 -6.604 1.00 95.75 95 LYS A C 1
ATOM 750 O O . LYS A 1 95 ? 12.893 -3.853 -5.897 1.00 95.75 95 LYS A O 1
ATOM 755 N N . GLU A 1 96 ? 14.791 -2.675 -6.121 1.00 95.25 96 GLU A N 1
ATOM 756 C CA . GLU A 1 96 ? 14.902 -2.296 -4.707 1.00 95.25 96 GLU A CA 1
ATOM 757 C C . GLU A 1 96 ? 13.691 -1.467 -4.262 1.00 95.25 96 GLU A C 1
ATOM 759 O O . GLU A 1 96 ? 13.031 -1.821 -3.283 1.00 95.25 96 GLU A O 1
ATOM 764 N N . MET A 1 97 ? 13.305 -0.454 -5.045 1.00 95.19 97 MET A N 1
ATOM 765 C CA . MET A 1 97 ? 12.100 0.337 -4.764 1.00 95.19 97 MET A CA 1
ATOM 766 C C . MET A 1 97 ? 10.822 -0.507 -4.813 1.00 95.19 97 MET A C 1
ATOM 768 O O . MET A 1 97 ? 9.941 -0.343 -3.973 1.00 95.19 97 MET A O 1
ATOM 772 N N . ALA A 1 98 ? 10.703 -1.431 -5.769 1.00 95.94 98 ALA A N 1
ATOM 773 C CA . ALA A 1 98 ? 9.532 -2.297 -5.880 1.00 95.94 98 ALA A CA 1
ATOM 774 C C . ALA A 1 98 ? 9.406 -3.272 -4.693 1.00 95.94 98 ALA A C 1
ATOM 776 O O . ALA A 1 98 ? 8.294 -3.543 -4.240 1.00 95.94 98 ALA A O 1
ATOM 777 N N . ILE A 1 99 ? 10.528 -3.755 -4.147 1.00 97.00 99 ILE A N 1
ATOM 778 C CA . ILE A 1 99 ? 10.550 -4.553 -2.911 1.00 97.00 99 ILE A CA 1
ATOM 779 C C . ILE A 1 99 ? 10.064 -3.719 -1.719 1.00 97.00 99 ILE A C 1
ATOM 781 O O . ILE A 1 99 ? 9.293 -4.217 -0.900 1.00 97.00 99 ILE A O 1
ATOM 785 N N . GLU A 1 100 ? 10.478 -2.455 -1.615 1.00 96.19 100 GLU A N 1
ATOM 786 C CA . GLU A 1 100 ? 9.994 -1.558 -0.559 1.00 96.19 100 GLU A CA 1
ATOM 787 C C . GLU A 1 100 ? 8.479 -1.334 -0.655 1.00 96.19 100 GLU A C 1
ATOM 789 O O . GLU A 1 100 ? 7.781 -1.462 0.350 1.00 96.19 100 GLU A O 1
ATOM 794 N N . VAL A 1 101 ? 7.951 -1.104 -1.863 1.00 96.12 101 VAL A N 1
ATOM 795 C CA . VAL A 1 101 ? 6.501 -0.980 -2.097 1.00 96.12 101 VAL A CA 1
ATOM 796 C C . VAL A 1 101 ? 5.753 -2.254 -1.677 1.00 96.12 101 VAL A C 1
ATOM 798 O O . VAL A 1 101 ? 4.743 -2.170 -0.974 1.00 96.12 101 VAL A O 1
ATOM 801 N N . ASP A 1 102 ? 6.245 -3.434 -2.066 1.00 96.62 102 ASP A N 1
ATOM 802 C CA . ASP A 1 102 ? 5.653 -4.726 -1.687 1.00 96.62 102 ASP A CA 1
ATOM 803 C C . ASP A 1 102 ? 5.640 -4.929 -0.161 1.00 96.62 102 ASP A C 1
ATOM 805 O O . ASP A 1 102 ? 4.643 -5.368 0.420 1.00 96.62 102 ASP A O 1
ATOM 809 N N . ASN A 1 103 ? 6.729 -4.554 0.512 1.00 96.62 103 ASN A N 1
ATOM 810 C CA . ASN A 1 103 ? 6.829 -4.629 1.966 1.00 96.62 103 ASN A CA 1
ATOM 811 C C . ASN A 1 103 ? 5.833 -3.690 2.658 1.00 96.62 103 ASN A C 1
ATOM 813 O O . ASN A 1 103 ? 5.172 -4.112 3.612 1.00 96.62 103 ASN A O 1
ATOM 817 N N . SER A 1 104 ? 5.667 -2.461 2.164 1.00 96.06 104 SER A N 1
ATOM 818 C CA . SER A 1 104 ? 4.669 -1.528 2.696 1.00 96.06 104 SER A CA 1
ATOM 819 C C . SER A 1 104 ? 3.242 -2.060 2.526 1.00 96.06 104 SER A C 1
ATOM 821 O O . SER A 1 104 ? 2.470 -2.029 3.486 1.00 96.06 104 SER A O 1
ATOM 823 N N . LEU A 1 105 ? 2.888 -2.645 1.370 1.00 95.62 105 LEU A N 1
ATOM 824 C CA . LEU A 1 105 ? 1.576 -3.292 1.181 1.00 95.62 105 LEU A CA 1
ATOM 825 C C . LEU A 1 105 ? 1.349 -4.440 2.168 1.00 95.62 105 LEU A C 1
ATOM 827 O O . LEU A 1 105 ? 0.288 -4.531 2.793 1.00 95.62 105 LEU A O 1
ATOM 831 N N . LYS A 1 106 ? 2.350 -5.310 2.340 1.00 96.19 106 LYS A N 1
ATOM 832 C CA . LYS A 1 106 ? 2.286 -6.423 3.298 1.00 96.19 106 LYS A CA 1
ATOM 833 C C . LYS A 1 106 ? 2.111 -5.933 4.729 1.00 96.19 106 LYS A C 1
ATOM 835 O O . LYS A 1 106 ? 1.345 -6.533 5.480 1.00 96.19 106 LYS A O 1
ATOM 840 N N . LYS A 1 107 ? 2.781 -4.844 5.103 1.00 96.62 107 LYS A N 1
ATOM 841 C CA . LYS A 1 107 ? 2.659 -4.256 6.436 1.00 96.62 107 LYS A CA 1
ATOM 842 C C . LYS A 1 107 ? 1.279 -3.639 6.663 1.00 96.62 107 LYS A C 1
ATOM 844 O O . LYS A 1 107 ? 0.669 -3.914 7.691 1.00 96.62 107 LYS A O 1
ATOM 849 N N . ILE A 1 108 ? 0.732 -2.906 5.690 1.00 95.81 108 ILE A N 1
ATOM 850 C CA . ILE A 1 108 ? -0.653 -2.401 5.751 1.00 95.81 108 ILE A CA 1
ATOM 851 C C . ILE A 1 108 ? -1.631 -3.561 5.978 1.00 95.81 108 ILE A C 1
ATOM 853 O O . ILE A 1 108 ? -2.456 -3.501 6.888 1.00 95.81 108 ILE A O 1
ATOM 857 N N . ARG A 1 109 ? -1.488 -4.659 5.222 1.00 96.06 109 ARG A N 1
ATOM 858 C CA . ARG A 1 109 ? -2.313 -5.868 5.380 1.00 96.06 109 ARG A CA 1
ATOM 859 C C . ARG A 1 109 ? -2.255 -6.472 6.785 1.00 96.06 109 ARG A C 1
ATOM 861 O O . ARG A 1 109 ? -3.246 -7.031 7.238 1.00 96.06 109 ARG A O 1
ATOM 868 N N . GLN A 1 110 ? -1.105 -6.409 7.454 1.00 96.62 110 GLN A N 1
ATOM 869 C CA . GLN A 1 110 ? -0.928 -6.950 8.807 1.00 96.62 110 GLN A CA 1
ATOM 870 C C . GLN A 1 110 ? -1.559 -6.072 9.894 1.00 96.62 110 GLN A C 1
ATOM 872 O O . GL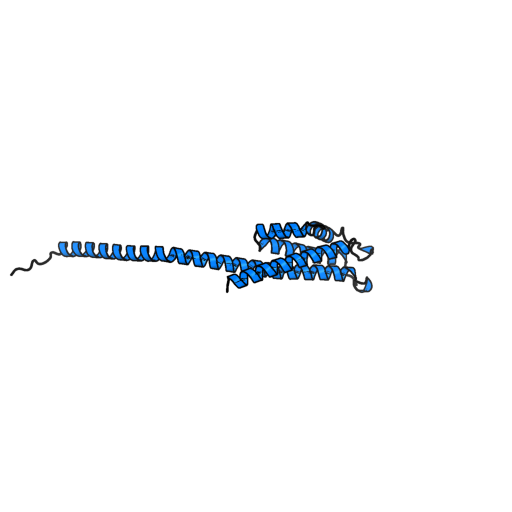N A 1 110 ? -1.890 -6.576 10.965 1.00 96.62 110 GLN A O 1
ATOM 877 N N . LEU A 1 111 ? -1.699 -4.770 9.640 1.00 94.75 111 LEU A N 1
ATOM 878 C CA . LEU A 1 111 ? -2.163 -3.800 10.629 1.00 94.75 111 LEU A CA 1
ATOM 879 C C . LEU A 1 111 ? -3.692 -3.661 10.651 1.00 94.75 111 LEU A C 1
ATOM 881 O O . LEU A 1 111 ? -4.279 -3.480 11.723 1.00 94.75 111 LEU A O 1
ATOM 885 N N . ILE A 1 112 ? -4.344 -3.740 9.491 1.00 93.69 112 ILE A N 1
ATOM 886 C CA . ILE A 1 112 ? -5.793 -3.527 9.362 1.00 93.69 112 ILE A CA 1
ATOM 887 C C . ILE A 1 112 ? -6.601 -4.826 9.495 1.00 93.69 112 ILE A C 1
ATOM 889 O O . ILE A 1 112 ? -6.056 -5.926 9.433 1.00 93.69 112 ILE A O 1
ATOM 893 N N . SER A 1 113 ? -7.922 -4.718 9.686 1.00 92.38 113 SER A N 1
ATOM 894 C CA . SER A 1 113 ? -8.788 -5.904 9.731 1.00 92.38 113 SER A CA 1
ATOM 895 C C . SER A 1 113 ? -8.939 -6.563 8.354 1.00 92.38 113 SER A C 1
ATOM 897 O O . SER A 1 113 ? -8.768 -5.916 7.322 1.00 92.38 113 SER A O 1
ATOM 899 N N . CYS A 1 114 ? -9.334 -7.841 8.329 1.00 92.56 114 CYS A N 1
ATOM 900 C CA . CYS A 1 114 ? -9.622 -8.553 7.080 1.00 92.56 114 CYS A CA 1
ATOM 901 C C . CYS A 1 114 ? -10.668 -7.826 6.223 1.00 92.56 114 CYS A C 1
ATOM 903 O O . CYS A 1 114 ? -10.447 -7.648 5.035 1.00 92.56 114 CYS A O 1
ATOM 905 N N . GLU A 1 115 ? -11.750 -7.341 6.837 1.00 91.94 115 GLU A N 1
ATOM 906 C CA . GLU A 1 115 ? -12.816 -6.586 6.158 1.00 91.94 115 GLU A CA 1
ATOM 907 C C . GLU A 1 115 ? -12.270 -5.314 5.485 1.00 91.94 115 GLU A C 1
ATOM 909 O O . GLU A 1 115 ? -12.571 -5.026 4.331 1.00 91.94 115 GLU A O 1
ATOM 914 N N . GLN A 1 116 ? -11.401 -4.571 6.181 1.00 91.50 116 GLN A N 1
ATOM 915 C CA . GLN A 1 116 ? -10.761 -3.377 5.619 1.00 91.50 116 GLN A CA 1
ATOM 916 C C . GLN A 1 116 ? -9.790 -3.737 4.490 1.00 91.50 116 GLN A C 1
ATOM 918 O O . GLN A 1 116 ? -9.683 -3.005 3.506 1.00 91.50 116 GLN A O 1
ATOM 923 N N . TRP A 1 117 ? -9.079 -4.859 4.626 1.00 95.25 117 TRP A N 1
ATOM 924 C CA . TRP A 1 117 ? -8.188 -5.347 3.582 1.00 95.25 117 TRP A CA 1
ATOM 925 C C . TRP A 1 117 ? -8.948 -5.806 2.342 1.00 95.25 117 TRP A C 1
ATOM 927 O O . TRP A 1 117 ? -8.481 -5.538 1.246 1.00 95.25 117 TRP A O 1
ATOM 937 N N . GLU A 1 118 ? -10.111 -6.441 2.477 1.00 95.19 118 GLU A N 1
ATOM 938 C CA . GLU A 1 118 ? -10.941 -6.837 1.333 1.00 95.19 118 GLU A CA 1
ATOM 939 C C . GLU A 1 118 ? -11.344 -5.626 0.483 1.00 95.19 118 GLU A C 1
ATOM 941 O O . GLU A 1 118 ? -11.205 -5.660 -0.740 1.00 95.19 118 GLU A O 1
ATOM 946 N N . GLU A 1 119 ? -11.750 -4.520 1.115 1.00 93.62 119 GLU A N 1
ATOM 947 C CA . GLU A 1 119 ? -12.041 -3.271 0.400 1.00 93.62 119 GLU A CA 1
ATOM 948 C C . GLU A 1 119 ? -10.814 -2.723 -0.345 1.00 93.62 119 GLU A C 1
ATOM 950 O O . GLU A 1 119 ? -10.924 -2.266 -1.484 1.00 93.62 119 GLU A O 1
ATOM 955 N N . ILE A 1 120 ? -9.638 -2.762 0.288 1.00 94.44 120 ILE A N 1
ATOM 956 C CA . ILE A 1 120 ? -8.379 -2.305 -0.315 1.00 94.44 120 ILE A CA 1
ATOM 957 C C . ILE A 1 120 ? -7.933 -3.238 -1.447 1.00 94.44 120 ILE A C 1
ATOM 959 O O . ILE A 1 120 ? -7.501 -2.769 -2.496 1.00 94.44 120 ILE A O 1
ATOM 963 N N . ASP A 1 121 ? -8.063 -4.547 -1.273 1.00 95.06 121 ASP A N 1
ATOM 964 C CA . ASP A 1 121 ? -7.675 -5.564 -2.248 1.00 95.06 121 ASP A CA 1
ATOM 965 C C . ASP A 1 121 ? -8.515 -5.463 -3.529 1.00 95.06 121 ASP A C 1
ATOM 967 O O . ASP A 1 121 ? -7.983 -5.616 -4.628 1.00 95.06 121 ASP A O 1
ATOM 971 N N . ILE A 1 122 ? -9.801 -5.111 -3.409 1.00 94.81 122 ILE A N 1
ATOM 972 C CA . ILE A 1 122 ? -10.649 -4.779 -4.561 1.00 94.81 122 ILE A CA 1
ATOM 973 C C . ILE A 1 122 ? -10.068 -3.585 -5.331 1.00 94.81 122 ILE A C 1
ATOM 975 O O . ILE A 1 122 ? -9.906 -3.673 -6.549 1.00 94.81 122 ILE A O 1
ATOM 979 N N . LEU A 1 123 ? -9.695 -2.499 -4.643 1.00 93.94 123 LEU A N 1
ATOM 980 C CA . LEU A 1 123 ? -9.102 -1.313 -5.285 1.00 93.94 123 LEU A CA 1
ATOM 981 C C . LEU A 1 123 ? -7.770 -1.637 -5.969 1.00 93.94 123 LEU A C 1
ATOM 983 O O . LEU A 1 123 ? -7.527 -1.179 -7.083 1.00 93.94 123 LEU A O 1
ATOM 987 N N . LEU A 1 124 ? -6.928 -2.451 -5.326 1.00 93.69 124 LEU A N 1
ATOM 988 C CA . LEU A 1 124 ? -5.623 -2.874 -5.847 1.00 93.69 124 LEU A CA 1
ATOM 989 C C . LEU A 1 124 ? -5.721 -3.804 -7.062 1.00 93.69 124 LEU A C 1
ATOM 991 O O . LEU A 1 124 ? -4.726 -3.986 -7.764 1.00 93.69 124 LEU A O 1
ATOM 995 N N . LYS A 1 125 ? -6.880 -4.424 -7.299 1.00 94.31 125 LYS A N 1
ATOM 996 C CA . LYS A 1 125 ? -7.125 -5.329 -8.432 1.00 94.31 125 LYS A CA 1
ATOM 997 C C . LYS A 1 125 ? -7.923 -4.686 -9.561 1.00 94.31 125 LYS A C 1
ATOM 999 O O . LYS A 1 125 ? -7.991 -5.261 -10.646 1.00 94.31 125 LYS A O 1
ATOM 1004 N N . GLN A 1 126 ? -8.543 -3.538 -9.311 1.00 91.38 126 GLN A N 1
ATOM 1005 C CA . GLN A 1 126 ? -9.401 -2.862 -10.271 1.00 91.38 126 GLN A CA 1
ATOM 1006 C C . GLN A 1 126 ? -8.572 -2.189 -11.373 1.00 91.38 126 GLN A C 1
ATOM 1008 O O . GLN A 1 126 ? -7.678 -1.400 -11.071 1.00 91.38 126 GLN A O 1
ATOM 1013 N N . ASP A 1 127 ? -8.925 -2.449 -12.636 1.00 88.69 127 ASP A N 1
ATOM 1014 C CA . ASP A 1 127 ? -8.305 -1.935 -13.875 1.00 88.69 127 ASP A CA 1
ATOM 1015 C C . ASP A 1 127 ? -6.861 -2.418 -14.096 1.00 88.69 127 ASP A C 1
ATOM 1017 O O . ASP A 1 127 ? -6.541 -3.035 -15.111 1.00 88.69 127 ASP A O 1
ATOM 1021 N N . VAL A 1 128 ? -6.000 -2.200 -13.105 1.00 90.19 128 VAL A N 1
ATOM 1022 C CA . VAL A 1 128 ? -4.621 -2.668 -13.036 1.00 90.19 128 VAL A CA 1
ATOM 1023 C C . VAL A 1 128 ? -4.448 -3.445 -11.740 1.00 90.19 128 VAL A C 1
ATOM 1025 O O . VAL A 1 128 ? -4.720 -2.935 -10.658 1.00 90.19 128 VAL A O 1
ATOM 1028 N N . ASN A 1 129 ? -3.921 -4.665 -11.838 1.00 94.94 129 ASN A N 1
ATOM 1029 C CA . ASN A 1 129 ? -3.498 -5.401 -10.655 1.00 94.94 129 ASN A CA 1
ATOM 1030 C C . ASN A 1 129 ? -2.142 -4.870 -10.165 1.00 94.94 129 ASN A C 1
ATOM 1032 O O . ASN A 1 129 ? -1.093 -5.186 -10.738 1.00 94.94 129 ASN A O 1
ATOM 1036 N N . VAL A 1 130 ? -2.180 -4.073 -9.096 1.00 95.06 130 VAL A N 1
ATOM 1037 C CA . VAL A 1 130 ? -1.011 -3.417 -8.495 1.00 95.06 130 VAL A CA 1
ATOM 1038 C C . VAL A 1 130 ? 0.023 -4.443 -8.033 1.00 95.06 130 VAL A C 1
ATOM 1040 O O . VAL A 1 130 ? 1.207 -4.282 -8.312 1.00 95.06 130 VAL A O 1
ATOM 1043 N N . GLN A 1 131 ? -0.401 -5.543 -7.401 1.00 95.38 131 GLN A N 1
ATOM 1044 C CA . GLN A 1 131 ? 0.525 -6.584 -6.942 1.00 95.38 131 GLN A CA 1
ATOM 1045 C C . GLN A 1 131 ? 1.225 -7.273 -8.118 1.00 95.38 131 GLN A C 1
ATOM 1047 O O . GLN A 1 131 ? 2.429 -7.523 -8.072 1.00 95.38 131 GLN A O 1
ATOM 1052 N N . THR A 1 132 ? 0.489 -7.574 -9.191 1.00 96.56 132 THR A N 1
ATOM 1053 C CA . THR A 1 132 ? 1.076 -8.153 -10.405 1.00 96.56 132 THR A CA 1
ATOM 1054 C C . THR A 1 132 ? 2.093 -7.205 -11.032 1.00 96.56 132 THR A C 1
ATOM 1056 O O . THR A 1 132 ? 3.146 -7.660 -11.470 1.00 96.56 132 THR A O 1
ATOM 1059 N N . TYR A 1 133 ? 1.808 -5.902 -11.042 1.00 96.75 133 TYR A N 1
ATOM 1060 C CA . TYR A 1 133 ? 2.733 -4.896 -11.555 1.00 96.75 133 TYR A CA 1
ATOM 1061 C C . TYR A 1 133 ? 3.989 -4.746 -10.687 1.00 96.75 133 TYR A C 1
ATOM 1063 O O . TYR A 1 133 ? 5.104 -4.723 -11.194 1.00 96.75 133 TYR A O 1
ATOM 1071 N N . ILE A 1 134 ? 3.847 -4.732 -9.362 1.00 96.69 134 ILE A N 1
ATOM 1072 C CA . ILE A 1 134 ? 5.000 -4.721 -8.453 1.00 96.69 134 ILE A CA 1
ATOM 1073 C C . ILE A 1 134 ? 5.877 -5.955 -8.688 1.00 96.69 134 ILE A C 1
ATOM 1075 O O . ILE A 1 134 ? 7.094 -5.839 -8.809 1.00 96.69 134 ILE A O 1
ATOM 1079 N N . ASN A 1 135 ? 5.275 -7.135 -8.850 1.00 97.56 135 ASN A N 1
ATOM 1080 C CA . ASN A 1 135 ? 6.023 -8.352 -9.158 1.00 97.56 135 ASN A CA 1
ATOM 1081 C C . ASN A 1 135 ? 6.750 -8.260 -10.515 1.00 97.56 135 ASN A C 1
ATOM 1083 O O . ASN A 1 135 ? 7.871 -8.761 -10.639 1.00 97.56 135 ASN A O 1
ATOM 1087 N N . SER A 1 136 ? 6.156 -7.609 -11.524 1.00 97.06 136 SER A N 1
ATOM 1088 C CA . SER A 1 136 ? 6.808 -7.387 -12.824 1.00 97.06 136 SER A CA 1
ATOM 1089 C C . SER A 1 136 ? 7.979 -6.398 -12.731 1.00 97.06 136 SER A C 1
ATOM 1091 O O . SER A 1 136 ? 8.986 -6.576 -13.418 1.00 97.06 136 SER A O 1
ATOM 1093 N N . LEU A 1 137 ? 7.915 -5.416 -11.826 1.00 96.38 137 LEU A N 1
ATOM 1094 C CA . LEU A 1 137 ? 9.041 -4.533 -11.502 1.00 96.38 137 LEU A CA 1
ATOM 1095 C C . LEU A 1 137 ? 10.162 -5.282 -10.762 1.00 96.38 137 LEU A C 1
ATOM 1097 O O . LEU A 1 137 ? 11.324 -5.176 -11.144 1.00 96.38 137 LEU A O 1
ATOM 1101 N N . ILE A 1 138 ? 9.827 -6.100 -9.755 1.00 96.75 138 ILE A N 1
ATOM 1102 C CA . ILE A 1 138 ? 10.805 -6.885 -8.972 1.00 96.75 138 ILE A CA 1
ATOM 1103 C C . ILE A 1 138 ? 11.571 -7.879 -9.855 1.00 96.75 138 ILE A C 1
ATOM 1105 O O . ILE A 1 138 ? 12.770 -8.105 -9.670 1.00 96.75 138 ILE A O 1
ATOM 1109 N N . THR A 1 139 ? 10.870 -8.503 -10.800 1.00 96.31 139 THR A N 1
ATOM 1110 C CA . THR A 1 139 ? 11.455 -9.462 -11.749 1.00 96.31 139 THR A CA 1
ATOM 1111 C C . THR A 1 139 ? 12.140 -8.783 -12.936 1.00 96.31 139 THR A C 1
ATOM 1113 O O . THR A 1 139 ? 12.800 -9.464 -13.718 1.00 96.31 139 THR A O 1
ATOM 1116 N N . GLY A 1 140 ? 12.010 -7.459 -13.072 1.00 93.38 140 GLY A N 1
ATOM 1117 C CA . GLY A 1 140 ? 12.571 -6.675 -14.172 1.00 93.38 140 GLY A CA 1
ATOM 1118 C C . GLY A 1 140 ? 11.824 -6.830 -15.499 1.00 93.38 140 GLY A C 1
ATOM 1119 O O . GLY A 1 140 ? 12.238 -6.259 -16.504 1.00 93.38 140 GLY A O 1
ATOM 1120 N N . THR A 1 141 ? 10.708 -7.565 -15.548 1.00 94.88 141 THR A N 1
ATOM 1121 C CA . THR A 1 141 ? 9.968 -7.782 -16.800 1.00 94.88 141 THR A CA 1
ATOM 1122 C C . THR A 1 141 ? 9.302 -6.514 -17.321 1.00 94.88 141 THR A C 1
ATOM 1124 O O . THR A 1 141 ? 9.009 -6.440 -18.511 1.00 94.88 141 THR A O 1
ATOM 1127 N N . GLU A 1 142 ? 9.080 -5.523 -16.462 1.00 93.62 142 GLU A N 1
ATOM 1128 C CA . GLU A 1 142 ? 8.495 -4.219 -16.805 1.00 93.62 142 GLU A CA 1
ATOM 1129 C C . GLU A 1 142 ? 9.538 -3.134 -17.127 1.00 93.62 142 GLU A C 1
ATOM 1131 O O . GLU A 1 142 ? 9.203 -1.974 -17.368 1.00 93.62 142 GLU A O 1
ATOM 1136 N N . VAL A 1 143 ? 10.817 -3.502 -17.121 1.00 92.56 143 VAL A N 1
ATOM 1137 C CA . VAL A 1 143 ? 11.944 -2.590 -17.305 1.00 92.56 143 VAL A CA 1
ATOM 1138 C C . VAL A 1 143 ? 12.589 -2.850 -18.668 1.00 92.56 143 VAL A C 1
ATOM 1140 O O . VAL A 1 143 ? 12.775 -3.998 -19.074 1.00 92.56 143 VAL A O 1
ATOM 1143 N N . CYS A 1 144 ? 12.915 -1.784 -19.395 1.00 88.00 144 CYS A N 1
ATOM 1144 C CA . CYS A 1 144 ? 13.795 -1.825 -20.560 1.00 88.00 144 CYS A CA 1
ATOM 1145 C C . CYS A 1 144 ? 15.174 -1.314 -20.135 1.00 88.00 144 CYS A C 1
ATOM 1147 O O . CYS A 1 144 ? 15.388 -0.103 -20.101 1.00 88.00 144 CYS A O 1
ATOM 1149 N N . GLU A 1 145 ? 16.100 -2.221 -19.807 1.00 82.44 145 GLU A N 1
ATOM 1150 C CA . GLU A 1 145 ? 17.434 -1.849 -19.303 1.00 82.44 145 GLU A CA 1
ATOM 1151 C C . GLU A 1 145 ? 18.229 -1.023 -20.326 1.00 82.44 145 GLU A C 1
ATOM 1153 O O . GLU A 1 145 ? 18.780 0.016 -19.976 1.00 82.44 145 GLU A O 1
ATOM 1158 N N . ASP A 1 146 ? 18.218 -1.417 -21.605 1.00 83.06 146 ASP A N 1
ATOM 1159 C CA . ASP A 1 146 ? 18.973 -0.723 -22.663 1.00 83.06 146 ASP A CA 1
ATOM 1160 C C . ASP A 1 146 ? 18.513 0.728 -22.876 1.00 83.06 146 ASP A C 1
ATOM 1162 O O . ASP A 1 146 ? 19.291 1.603 -23.274 1.00 83.06 146 ASP A O 1
ATOM 1166 N N . GLU A 1 147 ? 17.236 0.979 -22.595 1.00 84.06 147 GLU A N 1
ATOM 1167 C CA . GLU A 1 147 ? 16.570 2.261 -22.792 1.00 84.06 147 GLU A CA 1
ATOM 1168 C C . GLU A 1 147 ? 16.356 3.028 -21.480 1.00 84.06 147 GLU A C 1
ATOM 1170 O O . GLU A 1 147 ? 15.834 4.139 -21.520 1.00 84.06 147 GLU A O 1
ATOM 1175 N N . PHE A 1 148 ? 16.763 2.459 -20.337 1.00 85.19 148 PHE A N 1
ATOM 1176 C CA . PHE A 1 148 ? 16.626 3.046 -18.999 1.00 85.19 148 PHE A CA 1
ATOM 1177 C C . PHE A 1 148 ? 15.207 3.559 -18.701 1.00 85.19 148 PHE A C 1
ATOM 1179 O O . PHE A 1 148 ? 15.026 4.640 -18.143 1.00 85.19 148 PHE A O 1
ATOM 1186 N N . LYS A 1 149 ? 14.186 2.796 -19.114 1.00 89.19 149 LYS A N 1
ATOM 1187 C CA . LYS A 1 149 ? 12.779 3.209 -19.015 1.00 89.19 149 LYS A CA 1
ATOM 1188 C C . LYS A 1 149 ? 11.860 2.076 -18.573 1.00 89.19 149 LYS A C 1
ATOM 1190 O O . LYS A 1 149 ? 12.184 0.895 -18.709 1.00 89.19 149 LYS A O 1
ATOM 1195 N N . PHE A 1 150 ? 10.684 2.445 -18.076 1.00 92.81 150 PHE A N 1
ATOM 1196 C CA . PHE A 1 150 ? 9.588 1.503 -17.856 1.00 92.81 150 PHE A CA 1
ATOM 1197 C C . PHE A 1 150 ? 8.888 1.204 -19.181 1.00 92.81 150 PHE A C 1
ATOM 1199 O O . PHE A 1 150 ? 8.749 2.088 -20.028 1.00 92.81 150 PHE A O 1
ATOM 1206 N N . LYS A 1 151 ? 8.420 -0.033 -19.347 1.00 94.00 151 LYS A N 1
ATOM 1207 C CA . LYS A 1 151 ? 7.629 -0.436 -20.518 1.00 94.00 151 LYS A CA 1
ATOM 1208 C C . LYS A 1 151 ? 6.261 0.235 -20.543 1.00 94.00 151 LYS A C 1
ATOM 1210 O O . LYS A 1 151 ? 5.790 0.600 -21.615 1.00 94.00 151 LYS A O 1
ATOM 1215 N N . ASP A 1 152 ? 5.668 0.427 -19.368 1.00 93.31 152 ASP A N 1
ATOM 1216 C CA . ASP A 1 152 ? 4.330 0.984 -19.207 1.00 93.31 152 ASP A CA 1
ATOM 1217 C C . ASP A 1 152 ? 4.289 1.994 -18.046 1.00 93.31 152 ASP A C 1
ATOM 1219 O O . ASP A 1 152 ? 4.025 1.670 -16.886 1.00 93.31 152 ASP A O 1
ATOM 1223 N N . VAL A 1 153 ? 4.596 3.254 -18.361 1.00 93.19 153 VAL A N 1
ATOM 1224 C CA . VAL A 1 153 ? 4.557 4.360 -17.388 1.00 93.19 153 VAL A CA 1
ATOM 1225 C C . VAL A 1 153 ? 3.117 4.691 -16.977 1.00 93.19 153 VAL A C 1
ATOM 1227 O O . VAL A 1 153 ? 2.886 5.119 -15.847 1.00 93.19 153 VAL A O 1
ATOM 1230 N N . GLU A 1 154 ? 2.132 4.463 -17.849 1.00 94.38 154 GLU A N 1
ATOM 1231 C CA . GLU A 1 154 ? 0.719 4.694 -17.530 1.00 94.38 154 GLU A CA 1
ATOM 1232 C C . GLU A 1 154 ? 0.257 3.746 -16.419 1.00 94.38 154 GLU A C 1
ATOM 1234 O O . GLU A 1 154 ? -0.352 4.172 -15.437 1.00 94.38 154 GLU A O 1
ATOM 1239 N N . LYS A 1 155 ? 0.657 2.476 -16.489 1.00 94.69 155 LYS A N 1
ATOM 1240 C CA . LYS A 1 155 ? 0.401 1.492 -15.434 1.00 94.69 155 LYS A CA 1
ATOM 1241 C C . LYS A 1 155 ? 1.058 1.866 -14.105 1.00 94.69 155 LYS A C 1
ATOM 1243 O O . LYS A 1 155 ? 0.453 1.650 -13.053 1.00 94.69 155 LYS A O 1
ATOM 1248 N N . LEU A 1 156 ? 2.241 2.488 -14.132 1.00 94.69 156 LEU A N 1
ATOM 1249 C CA . LEU A 1 156 ? 2.878 3.055 -12.937 1.00 94.69 156 LEU A CA 1
ATOM 1250 C C . LEU A 1 156 ? 2.061 4.213 -12.341 1.00 94.69 156 LEU A C 1
ATOM 1252 O O . LEU A 1 156 ? 1.846 4.243 -11.127 1.00 94.69 156 LEU A O 1
ATOM 1256 N N . CYS A 1 157 ? 1.572 5.134 -13.178 1.00 95.12 157 CYS A N 1
ATOM 1257 C CA . CYS A 1 157 ? 0.674 6.215 -12.761 1.00 95.12 157 CYS A CA 1
ATOM 1258 C C . CYS A 1 157 ? -0.615 5.669 -12.135 1.00 95.12 157 CYS A C 1
ATOM 1260 O O . CYS A 1 157 ? -0.990 6.103 -11.045 1.00 95.12 157 CYS A O 1
ATOM 1262 N N . ASN A 1 158 ? -1.234 4.665 -12.759 1.00 95.31 158 ASN A N 1
ATOM 1263 C CA . ASN A 1 158 ? -2.449 4.028 -12.253 1.00 95.31 158 ASN A CA 1
ATOM 1264 C C . ASN A 1 158 ? -2.209 3.371 -10.886 1.00 95.31 158 ASN A C 1
ATOM 1266 O O . ASN A 1 158 ? -3.006 3.548 -9.966 1.00 95.31 158 ASN A O 1
ATOM 1270 N N . CYS A 1 159 ? -1.082 2.674 -10.700 1.00 95.56 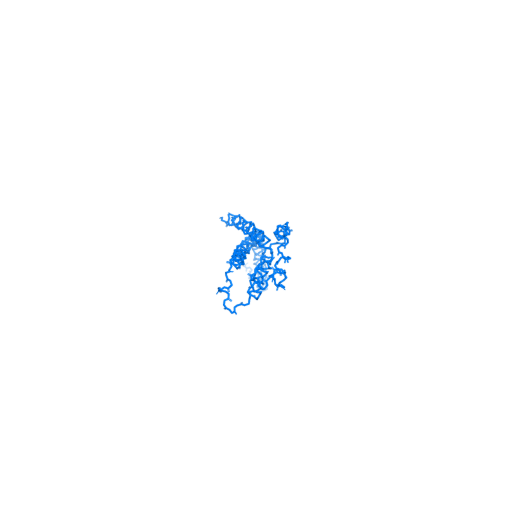159 CYS A N 1
ATOM 1271 C CA . CYS A 1 159 ? -0.727 2.096 -9.399 1.00 95.56 159 CYS A CA 1
ATOM 1272 C C . CYS A 1 159 ? -0.549 3.170 -8.316 1.00 95.56 159 CYS A C 1
ATOM 1274 O O . CYS A 1 159 ? -1.041 3.006 -7.197 1.00 95.56 159 CYS A O 1
ATOM 1276 N N . LYS A 1 160 ? 0.098 4.295 -8.651 1.00 95.69 160 LYS A N 1
ATOM 1277 C CA . LYS A 1 160 ? 0.214 5.442 -7.743 1.00 95.69 160 LYS A CA 1
ATOM 1278 C C . LYS A 1 160 ? -1.152 6.036 -7.393 1.00 95.69 160 LYS A C 1
ATOM 1280 O O . LYS A 1 160 ? -1.374 6.448 -6.257 1.00 95.69 160 LYS A O 1
ATOM 1285 N N . GLU A 1 161 ? -2.072 6.103 -8.345 1.00 95.81 161 GLU A N 1
ATOM 1286 C CA . GLU A 1 161 ? -3.415 6.607 -8.078 1.00 95.81 161 GLU A CA 1
ATOM 1287 C C . GLU A 1 161 ? -4.176 5.694 -7.109 1.00 95.81 161 GLU A C 1
ATOM 1289 O O . GLU A 1 161 ? -4.739 6.184 -6.129 1.00 95.81 161 GLU A O 1
ATOM 1294 N N . LYS A 1 162 ? -4.115 4.368 -7.296 1.00 95.44 162 LYS A N 1
ATOM 1295 C CA . LYS A 1 162 ? -4.701 3.413 -6.338 1.00 95.44 162 LYS A CA 1
ATOM 1296 C C . LYS A 1 162 ? -4.076 3.558 -4.946 1.00 95.44 162 LYS A C 1
ATOM 1298 O O . LYS A 1 162 ? -4.796 3.549 -3.951 1.00 95.44 162 LYS A O 1
ATOM 1303 N N . ALA A 1 163 ? -2.760 3.763 -4.864 1.00 95.38 163 ALA A N 1
ATOM 1304 C CA . ALA A 1 163 ? -2.078 4.061 -3.605 1.00 95.38 163 ALA A CA 1
ATOM 1305 C C . ALA A 1 163 ? -2.628 5.317 -2.908 1.00 95.38 163 ALA A C 1
ATOM 1307 O O . ALA A 1 163 ? -2.900 5.289 -1.708 1.00 95.38 163 ALA A O 1
ATOM 1308 N N . ASN A 1 164 ? -2.858 6.399 -3.657 1.00 95.88 164 ASN A N 1
ATOM 1309 C CA . ASN A 1 164 ? -3.466 7.619 -3.121 1.00 95.88 164 ASN A CA 1
ATOM 1310 C C . ASN A 1 164 ? -4.894 7.379 -2.617 1.00 95.88 164 ASN A C 1
ATOM 1312 O O . ASN A 1 164 ? -5.244 7.829 -1.531 1.00 95.88 164 ASN A O 1
ATOM 1316 N N . GLN A 1 165 ? -5.698 6.614 -3.358 1.00 96.00 165 GLN A N 1
ATOM 1317 C CA . GLN A 1 165 ? -7.060 6.265 -2.940 1.00 96.00 165 GLN A CA 1
ATOM 1318 C C . GLN A 1 165 ? -7.068 5.463 -1.627 1.00 96.00 165 GLN A C 1
ATOM 1320 O O . GLN A 1 165 ? -7.920 5.685 -0.765 1.00 96.00 165 GLN A O 1
ATOM 1325 N N . ILE A 1 166 ? -6.106 4.552 -1.444 1.00 95.56 166 ILE A N 1
ATOM 1326 C CA . ILE A 1 166 ? -5.933 3.804 -0.189 1.00 95.56 166 ILE A CA 1
ATOM 1327 C C . ILE A 1 166 ? -5.511 4.743 0.941 1.00 95.56 166 ILE A C 1
ATOM 1329 O O . ILE A 1 166 ? -6.078 4.677 2.033 1.00 95.56 166 ILE A O 1
ATOM 1333 N N . HIS A 1 167 ? -4.560 5.641 0.683 1.00 95.62 167 HIS A N 1
ATOM 1334 C CA . HIS A 1 167 ? -4.111 6.634 1.655 1.00 95.62 167 HIS A CA 1
ATOM 1335 C C . HIS A 1 167 ? -5.276 7.506 2.149 1.00 95.62 167 HIS A C 1
ATOM 1337 O O . HIS A 1 167 ? -5.445 7.677 3.358 1.00 95.62 167 HIS A O 1
ATOM 1343 N N . ASP A 1 168 ? -6.123 7.990 1.240 1.00 95.31 168 ASP A N 1
ATOM 1344 C CA . ASP A 1 168 ? -7.286 8.813 1.579 1.00 95.31 168 ASP A CA 1
ATOM 1345 C C . ASP A 1 168 ? -8.335 8.029 2.378 1.00 95.31 168 ASP A C 1
ATOM 1347 O O . ASP A 1 168 ? -8.861 8.533 3.373 1.00 95.31 168 ASP A O 1
ATOM 1351 N N . LYS A 1 169 ? -8.577 6.759 2.027 1.00 94.38 169 LYS A N 1
ATOM 1352 C CA . LYS A 1 169 ? -9.449 5.864 2.806 1.00 94.38 169 LYS A CA 1
ATOM 1353 C C . LYS A 1 169 ? -8.930 5.631 4.222 1.00 94.38 169 LYS A C 1
ATOM 1355 O O . LYS A 1 169 ? -9.695 5.719 5.182 1.00 94.38 169 LYS A O 1
ATOM 1360 N N . LEU A 1 170 ? -7.638 5.344 4.376 1.00 94.12 170 LEU A N 1
ATOM 1361 C CA . LEU A 1 170 ? -7.023 5.134 5.689 1.00 94.12 170 LEU A CA 1
ATOM 1362 C C . LEU A 1 170 ? -7.046 6.415 6.529 1.00 94.12 170 LEU A C 1
ATOM 1364 O O . LEU A 1 170 ? -7.288 6.353 7.736 1.00 94.12 170 LEU A O 1
ATOM 1368 N N . LYS A 1 171 ? -6.867 7.578 5.893 1.00 94.56 171 LYS A N 1
ATOM 1369 C CA . LYS A 1 171 ? -7.013 8.884 6.538 1.00 94.56 171 LYS A CA 1
ATOM 1370 C C . LYS A 1 171 ? -8.429 9.091 7.070 1.00 94.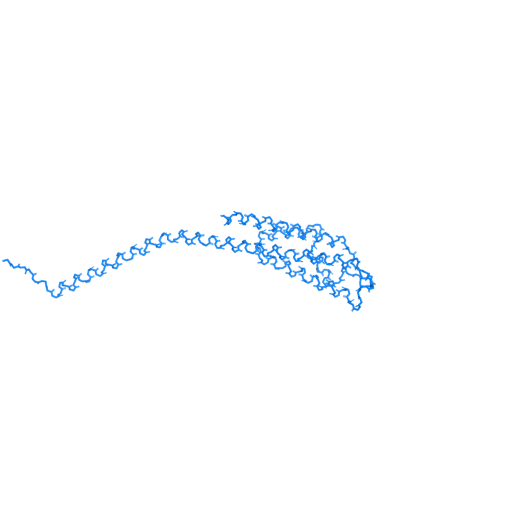56 171 LYS A C 1
ATOM 1372 O O . LYS A 1 171 ? -8.591 9.372 8.254 1.00 94.56 171 LYS A O 1
ATOM 1377 N N . GLU A 1 172 ? -9.445 8.883 6.234 1.00 94.06 172 GLU A N 1
ATOM 1378 C CA . GLU A 1 172 ? -10.852 9.019 6.626 1.00 94.06 172 GLU A CA 1
ATOM 1379 C C . GLU A 1 172 ? -11.206 8.072 7.788 1.00 94.06 172 GLU A C 1
ATOM 1381 O O . GLU A 1 172 ? -11.873 8.461 8.750 1.00 94.06 172 GLU A O 1
ATOM 1386 N N . GLN A 1 173 ? -10.733 6.824 7.736 1.00 91.88 173 GLN A N 1
ATOM 1387 C CA . GLN A 1 173 ? -10.936 5.851 8.812 1.00 91.88 173 GLN A CA 1
ATOM 1388 C C . GLN A 1 173 ? -10.236 6.270 10.115 1.00 91.88 173 GLN A C 1
ATOM 1390 O O . GLN A 1 173 ? -10.826 6.133 11.190 1.00 91.88 173 GLN A O 1
ATOM 1395 N N . SER A 1 174 ? -9.013 6.800 10.025 1.00 92.06 174 SER A N 1
ATOM 1396 C CA . SER A 1 174 ? -8.258 7.328 11.166 1.00 92.06 174 SER A CA 1
ATOM 1397 C C . SER A 1 174 ? -8.993 8.495 11.830 1.00 92.06 174 SER A C 1
ATOM 1399 O O . SER A 1 174 ? -9.227 8.469 13.037 1.00 92.06 174 SER A O 1
ATOM 1401 N N . GLU A 1 175 ? -9.444 9.477 11.044 1.00 92.50 175 GLU A N 1
ATOM 1402 C CA . GLU A 1 175 ? -10.162 10.662 11.534 1.00 92.50 175 GLU A CA 1
ATOM 1403 C C . GLU A 1 175 ? -11.499 10.291 12.198 1.00 92.50 175 GLU A C 1
ATOM 1405 O O . GLU A 1 175 ? -11.825 10.797 13.275 1.00 92.50 175 GLU A O 1
ATOM 1410 N N . LYS A 1 176 ? -12.253 9.345 11.615 1.00 91.38 176 LYS A N 1
ATOM 1411 C CA . LYS A 1 176 ? -13.495 8.819 12.213 1.00 91.38 176 LYS A CA 1
ATOM 1412 C C . LYS A 1 176 ? -13.254 8.127 13.554 1.00 91.38 176 LYS A C 1
ATOM 1414 O O . LYS A 1 176 ? -14.088 8.235 14.452 1.00 91.38 176 LYS A O 1
ATOM 1419 N N . LEU A 1 177 ? -12.158 7.381 13.693 1.00 88.38 177 LEU A N 1
ATOM 1420 C CA . LEU A 1 177 ? -11.798 6.729 14.956 1.00 88.38 177 LEU A CA 1
ATOM 1421 C C . LEU A 1 177 ? -11.315 7.746 15.994 1.00 88.38 177 LEU A C 1
ATOM 1423 O O . LEU A 1 177 ? -11.711 7.650 17.151 1.00 88.38 177 LEU A O 1
ATOM 1427 N N . GLU A 1 178 ? -10.538 8.752 15.587 1.00 89.44 178 GLU A N 1
ATOM 1428 C CA . GLU A 1 178 ? -10.092 9.827 16.477 1.00 89.44 178 GLU A CA 1
ATOM 1429 C C . GLU A 1 178 ? -11.280 10.588 17.082 1.00 89.44 178 GLU A C 1
ATOM 1431 O O . GLU A 1 178 ? -11.298 10.851 18.282 1.00 89.44 178 GLU A O 1
ATOM 1436 N N . GLN A 1 179 ? -12.298 10.903 16.275 1.00 90.25 179 GLN A N 1
ATOM 1437 C CA . GLN A 1 179 ? -13.514 11.572 16.748 1.00 90.25 179 GLN A CA 1
ATOM 1438 C C . GLN A 1 179 ? -14.319 10.724 17.739 1.00 90.25 179 GLN A C 1
ATOM 1440 O O . GLN A 1 179 ? -14.909 11.279 18.655 1.00 90.25 179 GLN A O 1
ATOM 1445 N N . LYS A 1 180 ? -14.342 9.395 17.574 1.00 85.88 180 LYS A N 1
ATOM 1446 C CA . LYS A 1 180 ? -15.030 8.473 18.497 1.00 85.88 180 LYS A CA 1
ATOM 1447 C C . LYS A 1 180 ? -14.298 8.283 19.826 1.00 85.88 180 LYS A C 1
ATOM 1449 O O . LYS A 1 180 ? -14.919 7.872 20.800 1.00 85.88 180 LYS A O 1
ATOM 1454 N N . LEU A 1 181 ? -12.984 8.503 19.837 1.00 82.12 181 LEU A N 1
ATOM 1455 C CA . LEU A 1 181 ? -12.130 8.349 21.017 1.00 82.12 181 LEU A CA 1
ATOM 1456 C C . LEU A 1 181 ? -12.038 9.623 21.874 1.00 82.12 181 LEU A C 1
ATOM 1458 O O . LEU A 1 181 ? -11.574 9.532 23.014 1.00 82.12 181 LEU A O 1
ATOM 1462 N N . LYS A 1 182 ? -12.435 10.777 21.324 1.00 77.50 182 LYS A N 1
ATOM 1463 C CA . LYS A 1 182 ? -12.566 12.063 22.028 1.00 77.50 182 LYS A CA 1
ATOM 1464 C C . LYS A 1 182 ? -13.856 12.108 22.838 1.00 77.50 182 LYS A C 1
ATOM 1466 O O . LYS A 1 182 ? -13.777 12.600 23.984 1.00 77.50 182 LYS A O 1
#

Sequence (182 aa):
MNFPVLTVSDKISILGSVITIIGMIISLICAKNSKNNKDETEKYYIKAKDITKFANIKESYHECKNLTDKFSELLKLSNIDKKDLRGANFTILVKEMAIEVDNSLKKIRQLISCEQWEEIDILLKQDVNVQTYINSLITGTEVCEDEFKFKDVEKLCNCKEKANQIHDKLKEQSEKLEQKLK

pLDDT: mean 85.13, std 13.71, range [38.47, 97.56]